Protein AF-A0A1X2HYN9-F1 (afdb_monomer_lite)

Secondary structure (DSSP, 8-state):
--------EEE-----TTTS-HHHHHHHHHHHHHHHHTT--TTTTPPP-------SS---SEEE-S--

pLDDT: mean 80.67, std 11.88, range [45.12, 96.38]

Structure (mmCIF, N/CA/C/O backbone):
data_AF-A0A1X2HYN9-F1
#
_entry.id   AF-A0A1X2HYN9-F1
#
loop_
_atom_site.group_PDB
_atom_site.id
_atom_site.type_symbol
_atom_site.label_atom_id
_atom_site.label_alt_id
_atom_site.label_comp_id
_atom_site.label_asym_id
_atom_site.label_entity_id
_atom_site.label_seq_id
_atom_site.pdbx_PDB_ins_code
_atom_site.Cartn_x
_atom_site.Cartn_y
_atom_site.Cartn_z
_atom_site.occupancy
_atom_site.B_iso_or_equiv
_atom_site.auth_seq_id
_atom_site.auth_comp_id
_atom_site.auth_asym_id
_atom_site.auth_atom_id
_atom_site.pdbx_PDB_model_num
ATOM 1 N N . MET A 1 1 ? 37.721 -6.529 -33.802 1.00 45.12 1 MET A N 1
ATOM 2 C CA . MET A 1 1 ? 37.249 -7.332 -32.650 1.00 45.12 1 MET A CA 1
ATOM 3 C C . MET A 1 1 ? 35.735 -7.424 -32.724 1.00 45.12 1 MET A C 1
ATOM 5 O O . MET A 1 1 ? 35.101 -6.381 -32.792 1.00 45.12 1 MET A O 1
ATOM 9 N N . ARG A 1 2 ? 35.153 -8.629 -32.780 1.00 54.38 2 ARG A N 1
ATOM 10 C CA . ARG A 1 2 ? 33.698 -8.797 -32.630 1.00 54.38 2 ARG A CA 1
ATOM 11 C C . ARG A 1 2 ? 33.398 -8.812 -31.135 1.00 54.38 2 ARG A C 1
ATOM 13 O O . ARG A 1 2 ? 33.907 -9.679 -30.433 1.00 54.38 2 ARG A O 1
ATOM 20 N N . THR A 1 3 ? 32.630 -7.847 -30.652 1.00 71.75 3 THR A N 1
ATOM 21 C CA . THR A 1 3 ? 32.093 -7.858 -29.290 1.00 71.75 3 THR A CA 1
ATOM 22 C C . THR A 1 3 ? 31.167 -9.065 -29.159 1.00 71.75 3 THR A C 1
ATOM 24 O O . THR A 1 3 ? 30.193 -9.182 -29.901 1.00 71.75 3 THR A O 1
ATOM 27 N N . GLN A 1 4 ? 31.486 -9.998 -28.258 1.00 70.88 4 GLN A N 1
ATOM 28 C CA . GLN A 1 4 ? 30.550 -11.061 -27.897 1.00 70.88 4 GLN A CA 1
ATOM 29 C C . GLN A 1 4 ? 29.340 -10.414 -27.222 1.00 70.88 4 GLN A C 1
ATOM 31 O O . GLN A 1 4 ? 29.445 -9.880 -26.120 1.00 70.88 4 GLN A O 1
ATOM 36 N N . CYS A 1 5 ? 28.200 -10.428 -27.907 1.00 67.88 5 CYS A N 1
ATOM 37 C CA . CYS A 1 5 ? 26.937 -9.975 -27.350 1.00 67.88 5 CYS A CA 1
ATOM 38 C C . CYS A 1 5 ? 26.216 -11.190 -26.759 1.00 67.88 5 CYS A C 1
ATOM 40 O O . CYS A 1 5 ? 25.836 -12.102 -27.493 1.00 67.88 5 CYS A O 1
ATOM 42 N N . HIS A 1 6 ? 26.062 -11.214 -25.435 1.00 73.25 6 HIS A N 1
ATOM 43 C CA . HIS A 1 6 ? 25.273 -12.220 -24.731 1.00 73.25 6 HIS A CA 1
ATOM 44 C C . HIS A 1 6 ? 23.894 -11.622 -24.458 1.00 73.25 6 HIS A C 1
ATOM 46 O O . HIS A 1 6 ? 23.754 -10.737 -23.619 1.00 73.25 6 HIS A O 1
ATOM 52 N N . LEU A 1 7 ? 22.886 -12.068 -25.208 1.00 75.88 7 LEU A N 1
ATOM 53 C CA . LEU A 1 7 ? 21.498 -11.663 -25.004 1.00 75.88 7 LEU A CA 1
ATOM 54 C C . LEU A 1 7 ? 20.807 -12.709 -24.135 1.00 75.88 7 LEU A C 1
ATOM 56 O O . LEU A 1 7 ? 20.743 -13.877 -24.520 1.00 75.88 7 LEU A O 1
ATOM 60 N N . THR A 1 8 ? 20.251 -12.300 -22.996 1.00 78.00 8 THR A N 1
ATOM 61 C CA . THR A 1 8 ? 19.388 -13.173 -22.192 1.00 78.00 8 THR A CA 1
ATOM 62 C C . THR A 1 8 ? 18.014 -12.565 -21.980 1.00 78.00 8 THR A C 1
ATOM 64 O O . THR A 1 8 ? 17.843 -11.372 -21.727 1.00 78.00 8 THR A O 1
ATOM 67 N N . PHE A 1 9 ? 17.014 -13.431 -22.109 1.00 81.94 9 PHE A N 1
ATOM 68 C CA . PHE A 1 9 ? 15.612 -13.106 -21.923 1.00 81.94 9 PHE A CA 1
ATOM 69 C C . PHE A 1 9 ? 15.147 -13.749 -20.621 1.00 81.94 9 PHE A C 1
ATOM 71 O O . PHE A 1 9 ? 15.143 -14.974 -20.491 1.00 81.94 9 PHE A O 1
ATOM 78 N N . LYS A 1 10 ? 14.817 -12.925 -19.627 1.00 84.69 10 LYS A N 1
ATOM 79 C CA . LYS A 1 10 ? 14.541 -13.369 -18.254 1.00 84.69 10 LYS A CA 1
ATOM 80 C C . LYS A 1 10 ? 13.127 -12.993 -17.853 1.00 84.69 10 LYS A C 1
ATOM 82 O O . LYS A 1 10 ? 12.568 -12.019 -18.353 1.00 84.69 10 LYS A O 1
ATOM 87 N N . ARG A 1 11 ? 12.545 -13.775 -16.943 1.00 84.38 11 ARG A N 1
ATOM 88 C CA . ARG A 1 11 ? 11.227 -13.481 -16.374 1.00 84.38 11 ARG A CA 1
ATOM 89 C C . ARG A 1 11 ? 11.310 -12.199 -15.544 1.00 84.38 11 ARG A C 1
ATOM 91 O O . ARG A 1 11 ? 12.177 -12.098 -14.681 1.00 84.38 11 ARG A O 1
ATOM 98 N N . VAL A 1 12 ? 10.409 -11.251 -15.787 1.00 81.94 12 VAL A N 1
ATOM 99 C CA . VAL A 1 12 ? 10.351 -9.974 -15.063 1.00 81.94 12 VAL A CA 1
ATOM 100 C C . VAL A 1 12 ? 9.218 -10.028 -14.050 1.00 81.94 12 VAL A C 1
ATOM 102 O O . VAL A 1 12 ? 8.099 -10.418 -14.381 1.00 81.94 12 VAL A O 1
ATOM 105 N N . ILE A 1 13 ? 9.517 -9.629 -12.816 1.00 80.44 13 ILE A N 1
ATOM 106 C CA . ILE A 1 13 ? 8.534 -9.481 -11.744 1.00 80.44 13 ILE A CA 1
ATOM 107 C C . ILE A 1 13 ? 8.489 -7.991 -11.389 1.00 80.44 13 ILE A C 1
ATOM 109 O O . ILE A 1 13 ? 9.521 -7.439 -11.001 1.00 80.44 13 ILE A O 1
ATOM 113 N N . PRO A 1 14 ? 7.343 -7.308 -11.555 1.00 74.19 14 PRO A N 1
ATOM 114 C CA . PRO A 1 14 ? 7.227 -5.914 -11.158 1.00 74.19 14 PRO A CA 1
ATOM 115 C C . PRO A 1 14 ? 7.306 -5.808 -9.632 1.00 74.19 14 PRO A C 1
ATOM 117 O O . PRO A 1 14 ? 6.522 -6.424 -8.912 1.00 74.19 14 PRO A O 1
ATOM 120 N N . HIS A 1 15 ? 8.247 -5.003 -9.146 1.00 77.12 15 HIS A N 1
ATOM 121 C CA . HIS A 1 15 ? 8.340 -4.639 -7.737 1.00 77.12 15 HIS A CA 1
ATOM 122 C C . HIS A 1 15 ? 7.685 -3.273 -7.523 1.00 77.12 15 HIS A C 1
ATOM 124 O O . HIS A 1 15 ? 8.047 -2.283 -8.160 1.00 77.12 15 HIS A O 1
ATOM 130 N N . TYR A 1 16 ? 6.702 -3.210 -6.627 1.00 77.38 16 TYR A N 1
ATOM 131 C CA . TYR A 1 16 ? 5.948 -1.988 -6.350 1.00 77.38 16 TYR A CA 1
ATOM 132 C C . TYR A 1 16 ? 6.654 -1.122 -5.302 1.00 77.38 16 TYR A C 1
ATOM 134 O O . TYR A 1 16 ? 6.172 -0.982 -4.182 1.00 77.38 16 TYR A O 1
ATOM 142 N N . PHE A 1 17 ? 7.771 -0.495 -5.675 1.00 79.19 17 PHE A N 1
ATOM 143 C CA . PHE A 1 17 ? 8.597 0.315 -4.763 1.00 79.19 17 PHE A CA 1
ATOM 144 C C . PHE A 1 17 ? 7.819 1.404 -4.005 1.00 79.19 17 PHE A C 1
ATOM 146 O O . PHE A 1 17 ? 8.110 1.688 -2.847 1.00 79.19 17 PHE A O 1
ATOM 153 N N . ALA A 1 18 ? 6.793 1.989 -4.629 1.00 81.69 18 ALA A N 1
ATOM 154 C CA . ALA A 1 18 ? 5.961 3.010 -3.996 1.00 81.69 18 ALA A CA 1
ATOM 155 C C . ALA A 1 18 ? 5.132 2.479 -2.809 1.00 81.69 18 ALA A C 1
ATOM 157 O O . ALA A 1 18 ? 4.772 3.261 -1.928 1.00 81.69 18 ALA A O 1
ATOM 158 N N . ARG A 1 19 ? 4.834 1.170 -2.762 1.00 81.19 19 ARG A N 1
ATOM 159 C CA . ARG A 1 19 ? 4.093 0.550 -1.649 1.00 81.19 19 ARG A CA 1
ATOM 160 C C . ARG A 1 19 ? 4.944 0.435 -0.386 1.00 81.19 19 ARG A C 1
ATOM 162 O O . ARG A 1 19 ? 4.418 0.668 0.697 1.00 81.19 19 ARG A O 1
ATOM 169 N N . ASP A 1 20 ? 6.233 0.147 -0.548 1.00 86.31 20 ASP A N 1
ATOM 170 C CA . ASP A 1 20 ? 7.169 -0.094 0.560 1.00 86.31 20 ASP A CA 1
ATOM 171 C C . ASP A 1 20 ? 7.893 1.181 1.025 1.00 86.31 20 ASP A C 1
ATOM 173 O O . ASP A 1 20 ? 8.744 1.146 1.916 1.00 86.31 20 ASP A O 1
ATOM 177 N N . ASN A 1 21 ? 7.557 2.336 0.447 1.00 90.31 21 ASN A N 1
ATOM 178 C CA . ASN A 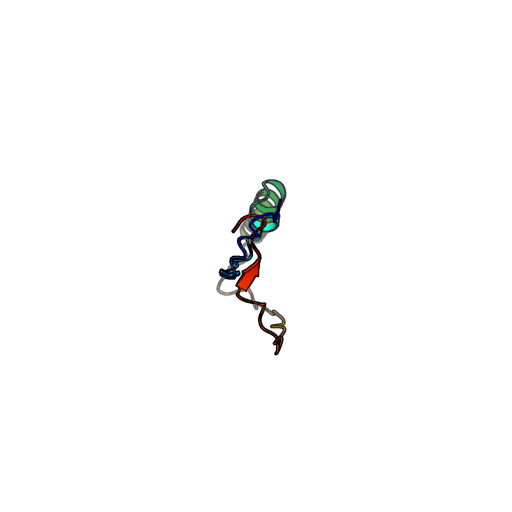1 21 ? 8.081 3.613 0.908 1.00 90.31 21 ASN A CA 1
ATOM 179 C C . ASN A 1 21 ? 7.587 3.910 2.339 1.00 90.31 21 ASN A C 1
ATOM 181 O O . ASN A 1 21 ? 6.399 3.774 2.642 1.00 90.31 21 ASN A O 1
ATOM 185 N N . LYS A 1 22 ? 8.491 4.388 3.205 1.00 93.12 22 LYS A N 1
ATOM 186 C CA . LYS A 1 22 ? 8.199 4.771 4.598 1.00 93.12 22 LYS A CA 1
ATOM 187 C C . LYS A 1 22 ? 7.015 5.730 4.695 1.00 93.12 22 LYS A C 1
ATOM 189 O O . LYS A 1 22 ? 6.176 5.582 5.576 1.00 93.12 22 LYS A O 1
ATOM 194 N N . GLU A 1 23 ? 6.926 6.684 3.773 1.00 93.75 23 GLU A N 1
ATOM 195 C CA . GLU A 1 23 ? 5.823 7.645 3.729 1.00 93.75 23 GLU A CA 1
ATOM 196 C C . GLU A 1 23 ? 4.470 6.958 3.480 1.00 93.75 23 GLU A C 1
ATOM 198 O O . GLU A 1 23 ? 3.497 7.220 4.186 1.00 93.75 23 GLU A O 1
ATOM 203 N N . THR A 1 24 ? 4.409 6.034 2.518 1.00 92.06 24 THR A N 1
ATOM 204 C CA . THR A 1 24 ? 3.197 5.266 2.198 1.00 92.06 24 THR A CA 1
ATOM 205 C C . THR A 1 24 ? 2.770 4.389 3.375 1.00 92.06 24 THR A C 1
ATOM 207 O O . THR A 1 24 ? 1.581 4.301 3.682 1.00 92.06 24 THR A O 1
ATOM 210 N N . ILE A 1 25 ? 3.732 3.780 4.073 1.00 93.06 25 ILE A N 1
ATOM 211 C CA . ILE A 1 25 ? 3.478 2.974 5.275 1.00 93.06 25 ILE A CA 1
ATOM 212 C C . ILE A 1 25 ? 2.885 3.841 6.395 1.00 93.06 25 ILE A C 1
ATOM 214 O O . ILE A 1 25 ? 1.887 3.453 7.004 1.00 93.06 25 ILE A O 1
ATOM 218 N N . LEU A 1 26 ? 3.446 5.031 6.636 1.00 96.06 26 LEU A N 1
ATOM 219 C CA . LEU A 1 26 ? 2.931 5.965 7.643 1.00 96.06 26 LEU A CA 1
ATOM 220 C C . LEU A 1 26 ? 1.506 6.426 7.322 1.00 96.06 26 LEU A C 1
ATOM 222 O O . LEU A 1 26 ? 0.652 6.395 8.207 1.00 96.06 26 LEU A O 1
ATOM 226 N N . LYS A 1 27 ? 1.227 6.779 6.061 1.00 95.44 27 LYS A N 1
ATOM 227 C CA . LYS A 1 27 ? -0.124 7.161 5.618 1.00 95.44 27 LYS A CA 1
ATOM 228 C C . LYS A 1 27 ? -1.135 6.043 5.866 1.00 95.44 27 LYS A C 1
ATOM 230 O O . LYS A 1 27 ? -2.196 6.297 6.424 1.00 95.44 27 LYS A O 1
ATOM 235 N N . ARG A 1 28 ? -0.787 4.794 5.529 1.00 93.81 28 ARG A N 1
ATOM 236 C CA . ARG A 1 28 ? -1.651 3.630 5.795 1.00 93.81 28 ARG A CA 1
ATOM 237 C C . ARG A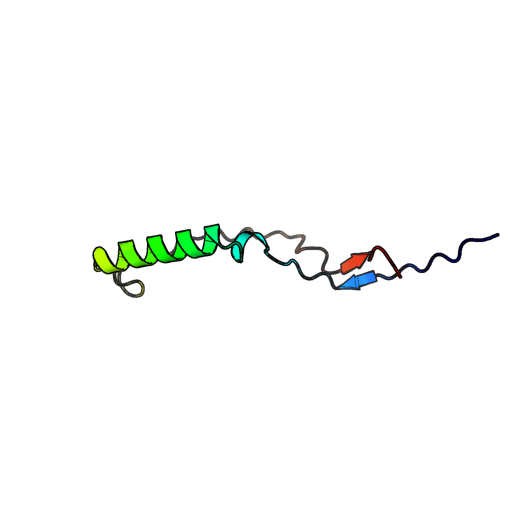 1 28 ? -1.942 3.461 7.283 1.00 93.81 28 ARG A C 1
ATOM 239 O O . ARG A 1 28 ? -3.087 3.206 7.638 1.00 93.81 28 ARG A O 1
ATOM 246 N N . ARG A 1 29 ? -0.925 3.615 8.139 1.00 94.44 29 ARG A N 1
ATOM 247 C CA . ARG A 1 29 ? -1.099 3.533 9.595 1.00 94.44 29 ARG A CA 1
ATOM 248 C C . ARG A 1 29 ? -2.084 4.590 10.091 1.00 94.44 29 ARG A C 1
ATOM 250 O O . ARG A 1 29 ? -3.025 4.244 10.790 1.00 94.44 29 ARG A O 1
ATOM 257 N N . GLN A 1 30 ? -1.898 5.842 9.676 1.00 96.38 30 GLN A N 1
ATOM 258 C CA . GLN A 1 30 ? -2.764 6.957 10.069 1.00 96.38 30 GLN A CA 1
ATOM 259 C C . GLN A 1 30 ? -4.219 6.748 9.628 1.00 96.38 30 GLN A C 1
ATOM 261 O O . GLN A 1 30 ? -5.135 7.008 10.402 1.00 96.38 30 GLN A O 1
ATOM 266 N N . SER A 1 31 ? -4.450 6.235 8.415 1.00 92.25 31 SER A N 1
ATOM 267 C CA . SER A 1 31 ? -5.808 5.921 7.956 1.00 92.25 31 SER A CA 1
ATOM 268 C C . SER A 1 31 ? -6.469 4.837 8.811 1.00 92.25 31 SER A C 1
ATOM 270 O O . SER A 1 31 ? -7.617 5.001 9.210 1.00 92.25 31 SER A O 1
ATOM 272 N N . VAL A 1 32 ? -5.744 3.767 9.154 1.00 92.38 32 VAL A N 1
ATOM 273 C CA . VAL A 1 32 ? -6.278 2.706 10.027 1.00 92.38 32 VAL A CA 1
ATOM 274 C C . VAL A 1 32 ? -6.579 3.240 11.428 1.00 92.38 32 VAL A C 1
ATOM 276 O O . VAL A 1 32 ? -7.638 2.941 11.968 1.00 92.38 32 VAL A O 1
ATOM 279 N N . GLU A 1 33 ? -5.695 4.064 11.995 1.00 95.44 33 GLU A N 1
ATOM 280 C CA . GLU A 1 33 ? -5.932 4.718 13.290 1.00 95.44 33 GLU A CA 1
ATOM 281 C C . GLU A 1 33 ? -7.216 5.558 13.264 1.00 95.44 33 GLU A C 1
ATOM 283 O O . GLU A 1 33 ? -8.051 5.405 14.150 1.00 95.44 33 GLU A O 1
ATOM 288 N N . SER A 1 34 ? -7.446 6.337 12.200 1.00 93.88 34 SER A N 1
ATOM 289 C CA . SER A 1 34 ? -8.678 7.130 12.065 1.00 93.88 34 SER A CA 1
ATOM 290 C C . SER A 1 34 ? -9.956 6.283 11.992 1.00 93.88 34 SER A C 1
ATOM 292 O O . SER A 1 34 ? -11.000 6.698 12.489 1.00 93.88 34 SER A O 1
ATOM 294 N N . TRP A 1 35 ? -9.895 5.085 11.402 1.00 91.69 35 TRP A N 1
ATOM 295 C CA . TRP A 1 35 ? -11.045 4.178 11.334 1.00 91.69 35 TRP A CA 1
ATOM 296 C C . TRP A 1 35 ? -11.336 3.521 12.679 1.00 91.69 35 TRP A C 1
ATOM 298 O O . TRP A 1 35 ? -12.499 3.396 13.056 1.00 91.69 35 TRP A O 1
ATOM 308 N N . LEU A 1 36 ? -10.282 3.154 13.414 1.00 92.81 36 LEU A N 1
ATOM 309 C CA . LEU A 1 36 ? -10.402 2.617 14.767 1.00 92.81 36 LEU A CA 1
ATOM 310 C C . LEU A 1 36 ? -10.986 3.658 15.727 1.00 92.81 36 LEU A C 1
ATOM 312 O O . LEU A 1 36 ? -11.873 3.327 16.509 1.00 92.81 36 LEU A O 1
ATOM 316 N N . GLU A 1 37 ? -10.540 4.915 15.640 1.00 94.44 37 GLU A N 1
ATOM 317 C CA . GLU A 1 37 ? -11.099 6.029 16.420 1.00 94.44 37 GLU A CA 1
ATOM 318 C C . GLU A 1 37 ? -12.571 6.297 16.081 1.00 94.44 37 GLU A C 1
ATOM 320 O O . GLU A 1 37 ? -13.369 6.587 16.970 1.00 94.44 37 GLU A O 1
ATOM 325 N N . ALA A 1 38 ? -12.948 6.155 14.808 1.00 92.56 38 ALA A N 1
ATOM 326 C CA . ALA A 1 38 ? -14.331 6.277 14.356 1.00 92.56 38 ALA A CA 1
ATOM 327 C C . ALA A 1 38 ? -15.208 5.053 14.698 1.00 92.56 38 ALA A C 1
ATOM 329 O O . ALA A 1 38 ? -16.416 5.100 14.475 1.00 92.56 38 ALA A O 1
ATOM 330 N N . GLY A 1 39 ? -14.625 3.971 15.230 1.00 93.75 39 GLY A N 1
ATOM 331 C CA . GLY A 1 39 ? -15.341 2.739 15.566 1.00 93.75 39 GLY A CA 1
ATOM 332 C C . GLY A 1 39 ? -15.860 1.966 14.351 1.00 93.75 39 GLY A C 1
ATOM 333 O O . GLY A 1 39 ? -16.821 1.217 14.491 1.00 93.75 39 GLY A O 1
ATOM 334 N N . ILE A 1 40 ? -15.256 2.160 13.174 1.00 90.31 40 ILE A N 1
ATOM 335 C CA . ILE A 1 40 ? -15.652 1.489 11.929 1.00 90.31 40 ILE A CA 1
ATOM 336 C C . ILE A 1 40 ? -15.154 0.044 11.963 1.00 90.31 40 ILE A C 1
ATOM 338 O O . ILE A 1 40 ? -13.945 -0.200 12.042 1.00 90.31 40 ILE A O 1
ATOM 342 N N . ASP A 1 41 ? -16.067 -0.919 11.848 1.00 89.25 41 ASP A N 1
ATOM 343 C CA . ASP A 1 41 ? -15.707 -2.320 11.677 1.00 89.25 41 ASP A CA 1
ATOM 344 C C . ASP A 1 41 ? -15.425 -2.612 10.201 1.00 89.25 41 ASP A C 1
ATOM 346 O O . ASP A 1 41 ? -16.320 -2.669 9.359 1.00 89.25 41 ASP A O 1
ATOM 350 N N . PHE A 1 42 ? -14.153 -2.848 9.885 1.00 84.50 42 PHE A N 1
ATOM 351 C CA . PHE A 1 42 ? -13.694 -3.119 8.524 1.00 84.50 42 PHE A CA 1
ATOM 352 C C . PHE A 1 42 ? -14.431 -4.280 7.836 1.00 84.50 42 PHE A C 1
ATOM 354 O O . PHE A 1 42 ? -14.569 -4.272 6.614 1.00 84.50 42 PHE A O 1
ATOM 361 N N . PHE A 1 43 ? -14.880 -5.290 8.586 1.00 86.69 43 PHE A N 1
ATOM 362 C CA . PHE A 1 43 ? -15.542 -6.456 7.995 1.00 86.69 43 PHE A CA 1
ATOM 363 C C . PHE A 1 43 ? -17.044 -6.269 7.814 1.00 86.69 43 PHE A C 1
ATOM 365 O O . PHE A 1 43 ? -17.613 -6.864 6.900 1.00 86.69 43 PHE A O 1
ATOM 372 N N . ASN A 1 44 ? -17.674 -5.469 8.673 1.00 89.69 44 ASN A N 1
ATOM 373 C CA . ASN A 1 44 ? -19.129 -5.349 8.721 1.00 89.69 44 ASN A CA 1
ATOM 374 C C . ASN A 1 44 ? -19.645 -4.039 8.107 1.00 89.69 44 ASN A C 1
ATOM 376 O O . ASN A 1 44 ? -20.727 -4.036 7.522 1.00 89.69 44 ASN A O 1
ATOM 380 N N . ASP A 1 45 ? -18.859 -2.960 8.160 1.00 89.31 45 ASP A N 1
ATOM 381 C CA . ASP A 1 45 ? -19.288 -1.620 7.745 1.00 89.31 45 ASP A CA 1
ATOM 382 C C . ASP A 1 45 ? -18.739 -1.195 6.370 1.00 89.31 45 ASP A C 1
ATOM 384 O O . ASP A 1 45 ? -19.208 -0.214 5.786 1.00 89.31 45 ASP A O 1
ATOM 388 N N . CYS A 1 46 ? -17.743 -1.902 5.820 1.00 85.75 46 CYS A N 1
ATOM 389 C CA . CYS A 1 46 ? -17.077 -1.502 4.578 1.00 85.75 46 CYS A CA 1
ATOM 390 C C . CYS A 1 46 ? -17.566 -2.279 3.346 1.00 85.75 46 CYS A C 1
ATOM 392 O O . CYS A 1 46 ? -17.451 -3.500 3.262 1.00 85.75 46 CYS A O 1
ATOM 394 N N . VAL A 1 47 ? -18.001 -1.542 2.319 1.00 86.12 47 VAL A N 1
ATOM 395 C CA . VAL A 1 47 ? -18.204 -2.062 0.959 1.00 86.12 47 VAL A CA 1
ATOM 396 C C . VAL A 1 47 ? -17.047 -1.595 0.082 1.00 86.12 47 VAL A C 1
ATOM 398 O O . VAL A 1 47 ? -16.857 -0.395 -0.120 1.00 86.12 47 VAL A O 1
ATOM 401 N N . PHE A 1 48 ? -16.269 -2.540 -0.448 1.00 83.94 48 PHE A N 1
ATOM 402 C CA . PHE A 1 48 ? -15.140 -2.238 -1.327 1.00 83.94 48 PHE A CA 1
ATOM 403 C C . PHE A 1 48 ? -15.591 -2.207 -2.783 1.00 83.94 48 PHE A C 1
ATOM 405 O O . PHE A 1 48 ? -16.118 -3.189 -3.303 1.00 83.94 48 PHE A O 1
ATOM 412 N N . ILE A 1 49 ? -15.348 -1.078 -3.440 1.00 84.44 49 ILE A N 1
ATOM 413 C CA . ILE A 1 49 ? -15.544 -0.911 -4.877 1.00 84.44 49 ILE A CA 1
ATOM 414 C C . ILE A 1 49 ? -14.157 -0.705 -5.473 1.00 84.44 49 ILE A C 1
ATOM 416 O O . ILE A 1 49 ? -13.486 0.272 -5.147 1.00 84.44 49 ILE A O 1
ATOM 420 N N . ASP A 1 50 ? -13.730 -1.633 -6.321 1.00 84.25 50 ASP A N 1
ATOM 421 C CA . ASP A 1 50 ? -12.498 -1.511 -7.094 1.00 84.25 50 ASP A CA 1
ATOM 422 C C . ASP A 1 50 ? -12.790 -1.831 -8.559 1.00 84.25 50 ASP A C 1
ATOM 424 O O . ASP A 1 50 ? -13.549 -2.753 -8.874 1.00 84.25 50 ASP A O 1
ATOM 428 N N . GLU A 1 51 ? -12.202 -1.049 -9.458 1.00 77.56 51 GLU A N 1
ATOM 429 C CA . GLU A 1 51 ? -12.335 -1.260 -10.892 1.00 77.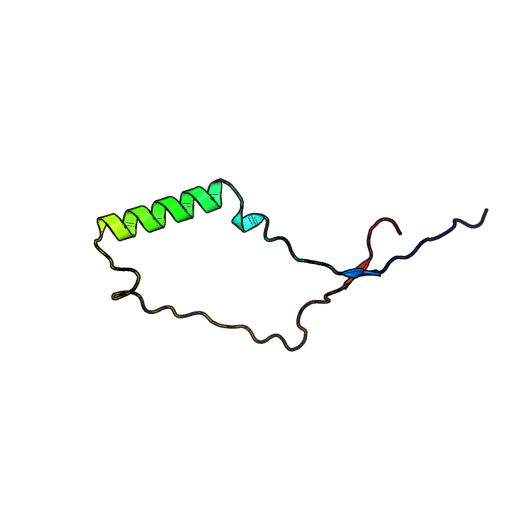56 51 GLU A CA 1
ATOM 430 C C . GLU A 1 51 ? -11.188 -2.153 -11.364 1.00 77.56 51 GLU A C 1
ATOM 432 O O . GLU A 1 51 ? -10.039 -1.729 -11.502 1.00 77.56 51 GLU A O 1
ATOM 437 N N . SER A 1 52 ? -11.491 -3.420 -11.650 1.00 69.81 52 SER A N 1
ATOM 438 C CA . SER A 1 52 ? -10.503 -4.305 -12.256 1.00 69.81 52 SER A CA 1
ATOM 439 C C . SER A 1 52 ? -10.369 -3.991 -13.7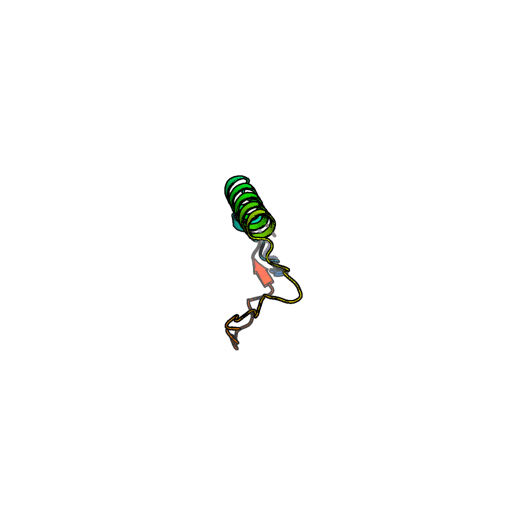48 1.00 69.81 52 SER A C 1
ATOM 441 O O . SER A 1 52 ? -11.193 -4.407 -14.566 1.00 69.81 52 SER A O 1
ATOM 443 N N . GLY A 1 53 ? -9.301 -3.291 -14.125 1.00 64.56 53 GLY A N 1
ATOM 444 C CA . GLY A 1 53 ? -8.928 -3.121 -15.526 1.00 64.56 53 GLY A CA 1
ATOM 445 C C . GLY A 1 53 ? -8.484 -4.451 -16.143 1.00 64.56 53 GLY A C 1
ATOM 446 O O . GLY A 1 53 ? -7.349 -4.888 -15.945 1.00 64.56 53 GLY A O 1
ATOM 447 N N . PHE A 1 54 ? -9.349 -5.101 -16.924 1.00 65.19 54 PHE A N 1
ATOM 448 C CA . PHE A 1 54 ? -8.969 -6.282 -17.702 1.00 65.19 54 PHE A CA 1
ATOM 449 C C . PHE A 1 54 ? -8.155 -5.861 -18.929 1.00 65.19 54 PHE A C 1
ATOM 451 O O . PHE A 1 54 ? -8.699 -5.513 -19.977 1.00 65.19 54 PHE A O 1
ATOM 458 N N . ASN A 1 55 ? -6.828 -5.894 -18.816 1.00 68.00 55 ASN A N 1
ATOM 459 C CA . ASN A 1 55 ? -5.952 -5.624 -19.950 1.00 68.00 55 ASN A CA 1
ATOM 460 C C . ASN A 1 55 ? -5.660 -6.926 -20.714 1.00 68.00 55 ASN A C 1
ATOM 462 O O . ASN A 1 55 ? -5.012 -7.828 -20.185 1.00 68.00 55 ASN A O 1
ATOM 466 N N . ARG A 1 56 ? -6.114 -7.026 -21.975 1.00 60.69 56 ARG A N 1
ATOM 467 C CA . ARG A 1 56 ? -5.877 -8.197 -22.851 1.00 60.69 56 ARG A CA 1
ATOM 468 C C . ARG A 1 56 ? -4.385 -8.497 -23.042 1.00 60.69 56 ARG A C 1
ATOM 470 O O . ARG A 1 56 ? -4.009 -9.638 -23.285 1.00 60.69 56 ARG A O 1
ATOM 477 N N . ASN A 1 57 ? -3.542 -7.480 -22.889 1.00 61.31 57 ASN A N 1
ATOM 478 C CA . ASN A 1 57 ? -2.093 -7.603 -22.907 1.00 61.31 57 ASN A CA 1
ATOM 479 C C . ASN A 1 57 ? -1.570 -7.630 -21.465 1.00 61.31 57 ASN A C 1
ATOM 481 O O . ASN A 1 57 ? -0.909 -6.687 -21.026 1.00 61.31 57 ASN A O 1
ATOM 485 N N . MET A 1 58 ? -1.891 -8.684 -20.708 1.00 60.31 58 MET A N 1
ATOM 486 C CA . MET A 1 58 ? -1.234 -8.932 -19.421 1.00 60.31 58 MET A CA 1
ATOM 487 C C . MET A 1 58 ? 0.281 -8.854 -19.638 1.00 60.31 58 MET A C 1
ATOM 489 O O . MET A 1 58 ? 0.802 -9.446 -20.583 1.00 60.31 58 MET A O 1
ATOM 493 N N . HIS A 1 59 ? 0.932 -8.028 -18.817 1.00 63.41 59 HIS A N 1
ATOM 494 C CA . HIS A 1 59 ? 2.32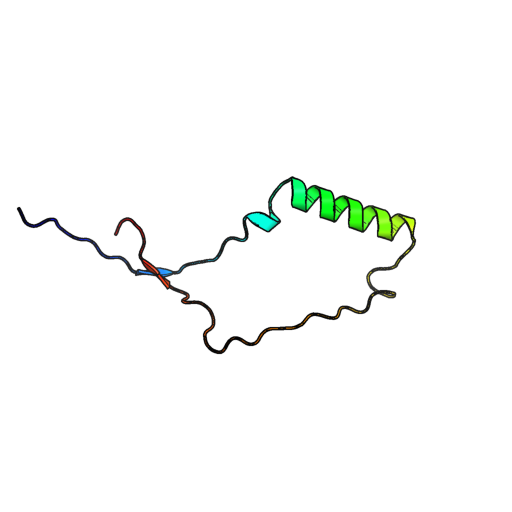8 -7.602 -18.905 1.00 63.41 59 HIS A CA 1
ATOM 495 C C . HIS A 1 59 ? 3.266 -8.628 -19.543 1.00 63.41 59 HIS A C 1
ATOM 497 O O . HIS A 1 59 ? 3.193 -9.814 -19.229 1.00 63.41 59 HIS A O 1
ATOM 503 N N . ARG A 1 60 ? 4.219 -8.158 -20.369 1.00 64.69 60 ARG A N 1
ATOM 504 C CA . ARG A 1 60 ? 5.337 -8.997 -20.821 1.00 64.69 60 ARG A CA 1
ATOM 505 C C . ARG A 1 60 ? 5.981 -9.615 -19.580 1.00 64.69 60 ARG A C 1
ATOM 507 O O . ARG A 1 60 ? 6.700 -8.940 -18.852 1.00 64.69 60 ARG A O 1
ATOM 514 N N . SER A 1 61 ? 5.725 -10.898 -19.342 1.00 73.62 61 SER A N 1
ATOM 515 C CA . SER A 1 61 ? 6.273 -11.637 -18.204 1.00 73.62 61 SER A CA 1
ATOM 516 C C . SER A 1 61 ? 7.781 -11.845 -18.339 1.00 73.62 61 SER A C 1
ATOM 518 O O . SER A 1 61 ? 8.398 -12.441 -17.467 1.00 73.62 61 SER A O 1
ATOM 520 N N . TYR A 1 62 ? 8.376 -11.360 -19.429 1.00 82.06 62 TYR A N 1
ATOM 521 C CA . TYR A 1 62 ? 9.780 -11.473 -19.754 1.00 82.06 62 TYR A CA 1
ATOM 522 C C . TYR A 1 62 ? 10.315 -10.171 -20.357 1.00 82.06 62 TYR A C 1
ATOM 524 O O . TYR A 1 62 ? 9.608 -9.456 -21.073 1.00 82.06 62 TYR A O 1
ATOM 532 N N . GLY A 1 63 ? 11.586 -9.896 -20.093 1.00 81.44 63 GLY A N 1
ATOM 533 C CA . GLY A 1 63 ? 12.319 -8.735 -20.575 1.00 81.44 63 GLY A CA 1
ATOM 534 C C . GLY A 1 63 ? 13.797 -9.062 -20.761 1.00 81.44 63 GLY A C 1
ATOM 535 O O . GLY A 1 63 ? 14.255 -10.160 -20.440 1.00 81.44 63 GLY A O 1
ATOM 536 N N . TRP A 1 64 ? 14.536 -8.104 -21.306 1.00 81.94 64 TRP A N 1
ATOM 537 C CA . TRP A 1 64 ? 15.982 -8.209 -21.490 1.00 81.94 64 TRP A CA 1
ATOM 538 C C . TRP A 1 64 ? 16.690 -7.700 -20.237 1.00 81.94 64 TRP A C 1
ATOM 540 O O . TRP A 1 64 ? 16.325 -6.642 -19.726 1.00 81.94 64 TRP A O 1
ATOM 550 N N . SER A 1 65 ? 17.683 -8.434 -19.735 1.00 73.75 65 SER A N 1
ATOM 551 C CA . SER A 1 65 ? 18.582 -7.899 -18.708 1.00 73.75 65 SER A CA 1
ATOM 552 C C . SER A 1 65 ? 19.703 -7.078 -19.344 1.00 73.75 65 SER A C 1
ATOM 554 O O . SER A 1 65 ? 20.113 -7.351 -20.468 1.00 73.75 65 SER A O 1
ATOM 556 N N . GLU A 1 66 ? 20.212 -6.080 -18.615 1.00 71.75 66 GLU A N 1
ATOM 557 C CA . GLU A 1 66 ? 21.319 -5.223 -19.075 1.00 71.75 66 GLU A CA 1
ATOM 558 C C . GLU A 1 66 ? 22.608 -6.015 -19.356 1.00 71.75 66 GLU A C 1
ATOM 560 O O . GLU A 1 66 ? 23.396 -5.634 -20.218 1.00 71.75 66 GLU A O 1
ATOM 565 N N . ALA A 1 67 ? 22.789 -7.150 -18.677 1.00 69.25 67 ALA A N 1
ATOM 566 C CA . ALA A 1 67 ? 23.823 -8.137 -18.960 1.00 69.25 67 ALA A CA 1
ATOM 567 C C . ALA A 1 67 ? 23.188 -9.505 -19.246 1.00 69.25 67 ALA A C 1
ATOM 569 O O . ALA A 1 67 ? 22.214 -9.884 -18.584 1.00 69.25 67 ALA A O 1
ATOM 570 N N . GLY A 1 68 ? 23.749 -10.226 -20.224 1.00 56.69 68 GLY A N 1
ATOM 571 C CA . GLY A 1 68 ? 23.409 -11.616 -20.541 1.00 56.69 68 GLY A CA 1
ATOM 572 C C . GLY A 1 68 ? 23.516 -12.517 -19.320 1.00 56.69 68 GLY A C 1
ATOM 573 O O . GLY A 1 68 ? 24.653 -12.718 -18.865 1.00 56.69 68 GLY A O 1
#

InterPro domains:
  IPR036397 Ribonuclease H superfamily [G3DSA:3.30.420.10] (15-68)

Radius of gyration: 21.4 Å; chains: 1; bounding box: 56×21×49 Å

Sequence (68 aa):
MRTQCHLTFKRVIP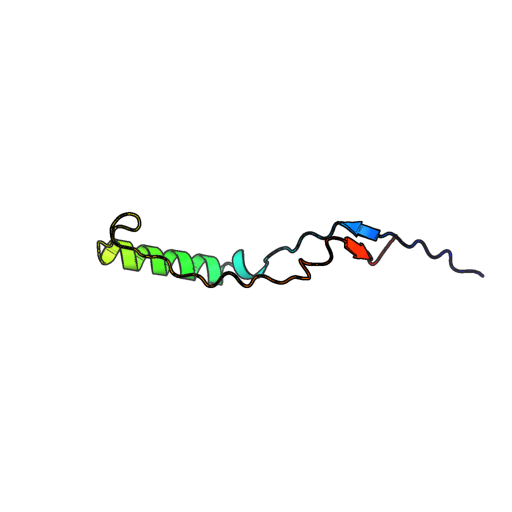HYFARDNKETILKRRQSVESWLEAGIDFFNDCVFIDESGFNRNMHRSYGWSEAG

Foldseek 3Di:
DDPPADKDKDFDDDDPVVCPDPVNVVVVVVVVVVCVVVVPDPVPRDDDDDDDDPDPCDDPRIDIDPGD

Organism: NCBI:txid90262